Protein AF-A0A5J4JJQ5-F1 (afdb_monomer_lite)

Radius of gyration: 16.67 Å; chains: 1; bounding box: 38×51×38 Å

pLDDT: mean 79.9, std 19.34, range [34.47, 97.88]

Secondary structure (DSSP, 8-state):
-PPP--------EEEEEEESSEEEEEEE---TTHHHHHHHHHTS---PPEEP----SSEEEEEEEETTTTEEES-SEES----TT-EEEEEEEESSSPPP----SSHHHHHHEEEEEETTEEEEEEEEE-SS-SS----

Structure (mmCIF, N/CA/C/O backbone):
data_AF-A0A5J4JJQ5-F1
#
_entry.id   AF-A0A5J4JJQ5-F1
#
loop_
_atom_site.group_PDB
_atom_site.id
_atom_site.type_symbol
_atom_site.label_atom_id
_atom_site.label_alt_id
_atom_site.label_comp_id
_atom_site.label_asym_id
_atom_site.label_entity_id
_atom_site.label_seq_id
_atom_site.pdbx_PDB_ins_code
_atom_site.Cartn_x
_atom_site.Cartn_y
_atom_site.Cartn_z
_atom_site.occupancy
_atom_site.B_iso_or_equiv
_atom_site.auth_seq_id
_atom_site.auth_comp_id
_atom_site.auth_asym_id
_atom_site.auth_atom_id
_atom_site.pdbx_PDB_model_num
ATOM 1 N N . MET A 1 1 ? 0.128 36.116 -22.709 1.00 39.78 1 MET A N 1
ATOM 2 C CA . MET A 1 1 ? 0.524 34.693 -22.706 1.00 39.78 1 MET A CA 1
ATOM 3 C C . MET A 1 1 ? 0.106 34.132 -21.362 1.00 39.78 1 MET A C 1
ATOM 5 O O . MET A 1 1 ? 0.631 34.581 -20.354 1.00 39.78 1 MET A O 1
ATOM 9 N N . ALA A 1 2 ? -0.943 33.311 -21.332 1.00 34.47 2 ALA A N 1
ATOM 10 C CA . ALA A 1 2 ? -1.485 32.767 -20.092 1.00 34.47 2 ALA A CA 1
ATOM 11 C C . ALA A 1 2 ? -0.642 31.561 -19.658 1.00 34.47 2 ALA A C 1
ATOM 13 O O . ALA A 1 2 ? -0.440 30.639 -20.446 1.00 34.47 2 ALA A O 1
ATOM 14 N N . SER A 1 3 ? -0.126 31.601 -18.431 1.00 36.59 3 SER A N 1
ATOM 15 C CA . SER A 1 3 ? 0.574 30.487 -17.797 1.00 36.59 3 SER A CA 1
ATOM 16 C C . SER A 1 3 ? -0.364 29.286 -17.667 1.00 36.59 3 SER A C 1
ATOM 18 O O . SER A 1 3 ? -1.494 29.431 -17.200 1.00 36.59 3 SER A O 1
ATOM 20 N N . LEU A 1 4 ? 0.101 28.104 -18.072 1.00 35.59 4 LEU A N 1
ATOM 21 C CA . LEU A 1 4 ? -0.581 26.841 -17.790 1.00 35.59 4 LEU A CA 1
ATOM 22 C C . LEU A 1 4 ? -0.654 26.645 -16.264 1.00 35.59 4 LEU A C 1
ATOM 24 O O . LEU A 1 4 ? 0.332 26.939 -15.582 1.00 35.59 4 LEU A O 1
ATOM 28 N N . PRO A 1 5 ? -1.771 26.149 -15.704 1.00 40.56 5 PRO A N 1
ATOM 29 C CA . PRO A 1 5 ? -1.816 25.780 -14.298 1.00 40.56 5 PRO A CA 1
ATOM 30 C C . PRO A 1 5 ? -0.828 24.628 -14.077 1.00 40.56 5 PRO A C 1
ATOM 32 O O . PRO A 1 5 ? -1.031 23.512 -14.550 1.00 40.56 5 PRO A O 1
ATOM 35 N N . SER A 1 6 ? 0.278 24.907 -13.386 1.00 41.78 6 SER A N 1
ATOM 36 C CA . SER A 1 6 ? 1.270 23.917 -12.968 1.00 41.78 6 SER A CA 1
ATOM 37 C C . SER A 1 6 ? 0.666 23.034 -11.871 1.00 41.78 6 SER A C 1
ATOM 39 O O . SER A 1 6 ? 0.869 23.276 -10.683 1.00 41.78 6 SER A O 1
ATOM 41 N N . GLY A 1 7 ? -0.159 22.068 -12.269 1.00 35.09 7 GLY A N 1
ATOM 42 C CA . GLY A 1 7 ? -0.931 21.231 -11.348 1.00 35.09 7 GLY A CA 1
ATOM 43 C C . GLY A 1 7 ? -1.030 19.757 -11.735 1.00 35.09 7 GLY A C 1
ATOM 44 O O . GLY A 1 7 ? -1.779 19.040 -11.087 1.00 35.09 7 GLY A O 1
ATOM 45 N N . SER A 1 8 ? -0.296 19.283 -12.747 1.00 39.66 8 SER A N 1
ATOM 46 C CA . SER A 1 8 ? -0.154 17.843 -13.015 1.00 39.66 8 SER A CA 1
ATOM 47 C C . SER A 1 8 ? 1.098 17.339 -12.312 1.00 39.66 8 SER A C 1
ATOM 49 O O . SER A 1 8 ? 2.172 17.267 -12.903 1.00 39.66 8 SER A O 1
ATOM 51 N N . ARG A 1 9 ? 1.007 17.096 -11.005 1.00 48.56 9 ARG A N 1
ATOM 52 C CA . ARG A 1 9 ? 1.987 1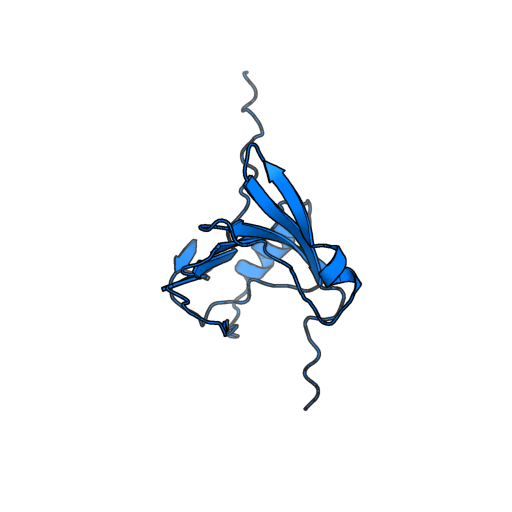6.243 -10.331 1.00 48.56 9 ARG A CA 1
ATOM 53 C C . ARG A 1 9 ? 1.383 14.848 -10.353 1.00 48.56 9 ARG A C 1
ATOM 55 O O . ARG A 1 9 ? 0.507 14.552 -9.552 1.00 48.56 9 ARG A O 1
ATOM 62 N N . ASP A 1 10 ? 1.776 14.068 -11.354 1.00 57.06 10 ASP A N 1
ATOM 63 C CA . ASP A 1 10 ? 1.333 12.693 -11.567 1.00 57.06 10 ASP A CA 1
ATOM 64 C C . ASP A 1 10 ? 1.820 11.798 -10.414 1.00 57.06 10 ASP A C 1
ATOM 66 O O . ASP A 1 10 ? 2.878 11.177 -10.493 1.00 57.06 10 ASP A O 1
ATOM 70 N N . ASP A 1 11 ? 1.068 11.772 -9.311 1.00 64.50 11 ASP A N 1
ATOM 71 C CA . ASP A 1 11 ? 1.194 10.741 -8.281 1.00 64.50 11 ASP A CA 1
ATOM 72 C C . ASP A 1 11 ? 0.863 9.387 -8.940 1.00 64.50 11 ASP A C 1
ATOM 74 O O . ASP A 1 11 ? -0.298 9.117 -9.264 1.00 64.50 11 ASP A O 1
ATOM 78 N N . VAL A 1 12 ? 1.865 8.532 -9.168 1.00 81.19 12 VAL A N 1
ATOM 79 C CA . VAL A 1 12 ? 1.656 7.210 -9.784 1.00 81.19 12 VAL A CA 1
ATOM 80 C C . VAL A 1 12 ? 1.227 6.210 -8.713 1.00 81.19 12 VAL A C 1
ATOM 82 O O . VAL A 1 12 ? 1.904 6.031 -7.697 1.00 81.19 12 VAL A O 1
ATOM 85 N N . GLU A 1 13 ? 0.094 5.542 -8.937 1.00 91.56 13 GLU A N 1
ATOM 86 C CA . GLU A 1 13 ? -0.331 4.404 -8.120 1.00 91.56 13 GLU A CA 1
ATOM 87 C C . GLU A 1 13 ? 0.540 3.196 -8.463 1.00 91.56 13 GLU A C 1
ATOM 89 O O . GLU A 1 13 ? 0.508 2.699 -9.586 1.00 91.56 13 GLU A O 1
ATOM 94 N N . LEU A 1 14 ? 1.331 2.746 -7.491 1.00 92.69 14 LEU A N 1
ATOM 95 C CA . LEU A 1 14 ? 2.269 1.638 -7.650 1.00 92.69 14 LEU A CA 1
ATOM 96 C C . LEU A 1 14 ? 1.626 0.296 -7.324 1.00 92.69 14 LEU A C 1
ATOM 98 O O . LEU A 1 14 ? 1.881 -0.701 -7.993 1.00 92.69 14 LEU A O 1
ATOM 102 N N . VAL A 1 15 ? 0.812 0.268 -6.270 1.00 96.31 15 VAL A N 1
ATOM 103 C CA . VAL A 1 15 ? 0.143 -0.941 -5.794 1.00 96.31 15 VAL A CA 1
ATOM 104 C C . VAL A 1 15 ? -1.266 -0.590 -5.362 1.00 96.31 15 VAL A C 1
ATOM 106 O O . VAL A 1 15 ? -1.483 0.399 -4.659 1.00 96.31 15 VAL A O 1
ATOM 109 N N . LYS A 1 16 ? -2.206 -1.456 -5.725 1.00 97.62 16 LYS A N 1
ATOM 110 C CA . LYS A 1 16 ? -3.575 -1.451 -5.235 1.00 97.62 16 LYS A CA 1
ATOM 111 C C . LYS A 1 16 ? -3.949 -2.850 -4.768 1.00 97.62 16 LYS A C 1
ATOM 113 O O . LYS A 1 16 ? -3.772 -3.816 -5.501 1.00 97.62 16 LYS A O 1
ATOM 118 N N . ILE A 1 17 ? -4.458 -2.957 -3.548 1.00 97.88 17 ILE A N 1
ATOM 119 C CA . ILE A 1 17 ? -4.954 -4.212 -2.981 1.00 97.88 17 ILE A CA 1
ATOM 120 C C . ILE A 1 17 ? -6.369 -3.973 -2.480 1.00 97.88 17 ILE A C 1
ATOM 122 O O . ILE A 1 17 ? -6.618 -3.052 -1.703 1.00 97.88 17 ILE A O 1
ATOM 126 N N . GLU A 1 18 ? -7.286 -4.833 -2.893 1.00 97.75 18 GLU A N 1
ATOM 127 C CA . GLU A 1 18 ? -8.670 -4.826 -2.443 1.00 97.75 18 GLU A CA 1
ATOM 128 C C . GLU A 1 18 ? -8.948 -6.069 -1.603 1.00 97.75 18 GLU A C 1
ATOM 130 O O . GLU A 1 18 ? -8.672 -7.192 -2.024 1.00 97.75 18 GLU A O 1
ATOM 135 N N . THR A 1 19 ? -9.529 -5.876 -0.421 1.00 96.69 19 THR A N 1
ATOM 136 C CA . THR A 1 19 ? -10.038 -6.955 0.439 1.00 96.69 19 THR A CA 1
ATOM 137 C C . THR A 1 19 ? -11.523 -6.737 0.742 1.00 96.69 19 THR A C 1
ATOM 139 O O . THR A 1 19 ? -12.097 -5.720 0.338 1.00 96.69 19 THR A O 1
ATOM 142 N N . CYS A 1 20 ? -12.167 -7.665 1.455 1.00 95.00 20 CYS A N 1
ATOM 143 C CA . CYS A 1 20 ? -13.516 -7.437 1.992 1.00 95.00 20 CYS A CA 1
ATOM 144 C C . CYS A 1 20 ? -13.566 -6.250 2.973 1.00 95.00 20 CYS A C 1
ATOM 146 O O . CYS A 1 20 ? -14.521 -5.474 2.950 1.00 95.00 20 CYS A O 1
ATOM 148 N N . ASP A 1 21 ? -12.527 -6.084 3.796 1.00 95.31 21 ASP A N 1
ATOM 149 C CA . ASP A 1 21 ? -12.525 -5.144 4.922 1.00 95.31 21 ASP A CA 1
ATOM 150 C C . ASP A 1 21 ? -11.933 -3.774 4.597 1.00 95.31 21 ASP A C 1
ATOM 152 O O . ASP A 1 21 ? -12.281 -2.788 5.250 1.00 95.31 21 ASP A O 1
ATOM 156 N N . PHE A 1 22 ? -11.028 -3.680 3.620 1.00 96.31 22 PHE A N 1
ATOM 157 C CA . PHE A 1 22 ? -10.343 -2.433 3.285 1.00 96.31 22 PHE A CA 1
ATOM 158 C C . PHE A 1 22 ? -9.806 -2.402 1.848 1.00 96.31 22 PHE A C 1
ATOM 160 O O . PHE A 1 22 ? -9.674 -3.423 1.173 1.00 96.31 22 PHE A O 1
ATOM 167 N N . SER A 1 23 ? -9.468 -1.199 1.395 1.00 97.38 23 SER A N 1
ATOM 168 C CA . SER A 1 23 ? -8.661 -0.943 0.199 1.00 97.38 23 SER A CA 1
ATOM 169 C C . SER A 1 23 ? -7.313 -0.373 0.624 1.00 97.38 23 SER A C 1
ATOM 171 O O . SER A 1 23 ? -7.270 0.524 1.466 1.00 97.38 23 SER A O 1
ATOM 173 N N . LEU A 1 24 ? -6.221 -0.865 0.048 1.00 97.56 24 LEU A N 1
ATOM 174 C CA . LEU A 1 24 ? -4.872 -0.341 0.245 1.00 97.56 24 LEU A CA 1
ATOM 175 C C . LEU A 1 24 ? -4.342 0.192 -1.083 1.00 97.56 24 LEU A C 1
ATOM 177 O O . LEU A 1 24 ? -4.395 -0.495 -2.099 1.00 97.56 24 LEU A O 1
ATOM 181 N N . VAL A 1 25 ? -3.802 1.407 -1.053 1.00 97.12 25 VAL A N 1
ATOM 182 C CA . VAL A 1 25 ? -3.132 2.038 -2.192 1.00 97.12 25 VAL A CA 1
ATOM 183 C C . VAL A 1 25 ? -1.758 2.524 -1.753 1.00 97.12 25 VAL A C 1
ATOM 185 O O . VAL A 1 25 ? -1.632 3.197 -0.727 1.00 97.12 25 VAL A O 1
ATOM 188 N N . ILE A 1 26 ? -0.738 2.196 -2.542 1.00 95.06 26 ILE A N 1
ATOM 189 C CA . ILE A 1 26 ? 0.618 2.726 -2.396 1.00 95.06 26 ILE A CA 1
ATOM 190 C C . ILE A 1 26 ? 0.912 3.614 -3.597 1.00 95.06 26 ILE A C 1
ATOM 192 O O . ILE A 1 26 ? 0.784 3.176 -4.741 1.00 95.06 26 ILE A O 1
ATOM 196 N N . LYS A 1 27 ? 1.309 4.857 -3.334 1.00 92.12 27 LYS A N 1
ATOM 197 C CA . LYS A 1 27 ? 1.680 5.843 -4.353 1.00 92.12 27 LYS A CA 1
ATOM 198 C C . LYS A 1 27 ? 3.115 6.290 -4.158 1.00 92.12 27 LYS A C 1
ATOM 200 O O . LYS A 1 27 ? 3.569 6.428 -3.022 1.00 92.12 27 LYS A O 1
ATOM 205 N N . GLU A 1 28 ? 3.815 6.570 -5.244 1.00 83.19 28 GLU A N 1
ATOM 206 C CA . GLU A 1 28 ? 5.074 7.305 -5.157 1.00 83.19 28 GLU A CA 1
ATOM 207 C C . GLU A 1 28 ? 4.781 8.801 -5.031 1.00 83.19 28 GLU A C 1
ATOM 209 O O . GLU A 1 28 ? 3.964 9.338 -5.781 1.00 83.19 28 GLU A O 1
ATOM 214 N N . LYS A 1 29 ? 5.436 9.494 -4.091 1.00 67.12 29 LYS A N 1
ATOM 215 C CA . LYS A 1 29 ? 5.312 10.953 -4.021 1.00 67.12 29 LYS A CA 1
ATOM 216 C C . LYS A 1 29 ? 6.209 11.630 -5.067 1.00 67.12 29 LYS A C 1
ATOM 218 O O . LYS A 1 29 ? 7.412 11.376 -5.075 1.00 67.12 29 LYS A O 1
ATOM 223 N N . PRO A 1 30 ? 5.699 12.593 -5.851 1.00 54.28 30 PRO A N 1
ATOM 224 C CA . PRO A 1 30 ? 6.481 13.387 -6.783 1.00 54.28 30 PRO A CA 1
ATOM 225 C C . PRO A 1 30 ? 7.308 14.407 -6.001 1.00 54.28 30 PRO A C 1
ATOM 227 O O . PRO A 1 30 ? 6.893 15.548 -5.773 1.00 54.28 30 PRO A O 1
ATOM 230 N N . TYR A 1 31 ? 8.501 13.996 -5.577 1.00 46.75 31 TYR A N 1
ATOM 231 C CA . TYR A 1 31 ? 9.531 14.912 -5.106 1.00 46.75 31 TYR A CA 1
ATOM 232 C C . TYR A 1 31 ? 10.744 14.930 -6.051 1.00 46.75 31 TYR A C 1
ATOM 234 O O . TYR A 1 31 ? 11.275 13.910 -6.478 1.00 46.75 31 TYR A O 1
ATOM 242 N N . HIS A 1 32 ? 11.101 16.172 -6.377 1.00 46.06 32 HIS A N 1
ATOM 243 C CA . HIS A 1 32 ? 12.209 16.722 -7.160 1.00 46.06 32 HIS A CA 1
ATOM 244 C C . HIS A 1 32 ? 13.494 15.874 -7.318 1.00 46.06 32 HIS A C 1
ATOM 246 O O . HIS A 1 32 ? 13.940 15.209 -6.388 1.00 46.06 32 HIS A O 1
ATOM 252 N N . GLU A 1 33 ? 14.120 16.015 -8.499 1.00 46.66 33 GLU A N 1
ATOM 253 C CA . GLU A 1 33 ? 15.406 15.463 -8.995 1.00 46.66 33 GLU A CA 1
ATOM 254 C C . GLU A 1 33 ? 15.557 13.933 -9.001 1.00 46.66 33 GLU A C 1
ATOM 256 O O . GLU A 1 33 ? 15.923 13.366 -10.030 1.00 46.66 33 GLU A O 1
ATOM 261 N N . ARG A 1 34 ? 15.212 13.235 -7.916 1.00 49.03 34 ARG A N 1
ATOM 262 C CA . ARG A 1 34 ? 15.318 11.767 -7.841 1.00 49.03 34 ARG A CA 1
ATOM 263 C C . ARG A 1 34 ? 14.257 11.049 -8.669 1.00 49.03 34 ARG A C 1
ATOM 265 O O . ARG A 1 34 ? 14.570 10.021 -9.253 1.00 49.03 34 ARG A O 1
ATOM 272 N N . PHE A 1 35 ? 13.055 11.619 -8.799 1.00 50.19 35 PHE A N 1
ATOM 273 C CA . PHE A 1 35 ? 12.005 11.095 -9.684 1.00 50.19 35 PHE A CA 1
ATOM 274 C C . PHE A 1 35 ? 12.419 11.121 -11.169 1.00 50.19 35 PHE A C 1
ATOM 276 O O . PHE A 1 35 ? 12.112 10.206 -11.926 1.00 50.19 35 PHE A O 1
ATOM 283 N N . GLU A 1 36 ? 13.183 12.134 -11.595 1.00 54.31 36 GLU A N 1
ATOM 284 C CA . GLU A 1 36 ? 13.772 12.157 -12.942 1.00 54.31 36 GLU A CA 1
ATOM 285 C C . GLU A 1 36 ? 14.899 11.118 -13.078 1.00 54.31 36 GLU A C 1
ATOM 287 O O . GLU A 1 36 ? 14.998 10.459 -14.112 1.00 54.31 36 GLU A O 1
ATOM 292 N N . GLY A 1 37 ? 15.683 10.891 -12.018 1.00 55.53 37 GLY A N 1
ATOM 293 C CA . GLY A 1 37 ? 16.626 9.768 -11.935 1.00 55.53 37 GLY A CA 1
ATOM 294 C C . GLY A 1 37 ? 15.939 8.397 -12.025 1.00 55.53 37 GLY A C 1
ATOM 295 O O . GLY A 1 37 ? 16.426 7.514 -12.721 1.00 55.53 37 GLY A O 1
ATOM 296 N N . LEU A 1 38 ? 14.761 8.241 -11.418 1.00 56.09 38 LEU A N 1
ATOM 297 C CA . LEU A 1 38 ? 13.903 7.060 -11.543 1.00 56.09 38 LEU A CA 1
ATOM 298 C C . LEU A 1 38 ? 13.380 6.878 -12.968 1.00 56.09 38 LEU A C 1
ATOM 300 O O . LEU A 1 38 ? 13.442 5.778 -13.497 1.00 56.09 38 LEU A O 1
ATOM 304 N N . LYS A 1 39 ? 12.941 7.945 -13.646 1.00 60.28 39 LYS A N 1
ATOM 305 C CA . LYS A 1 39 ? 12.582 7.870 -15.073 1.00 60.28 39 LYS A CA 1
ATOM 306 C C . LYS A 1 39 ? 13.771 7.489 -15.953 1.00 60.28 39 LYS A C 1
ATOM 308 O O . LYS A 1 39 ? 13.583 6.829 -16.973 1.00 60.28 39 LYS A O 1
ATOM 313 N N . GLN A 1 40 ? 14.984 7.916 -15.600 1.00 59.38 40 GLN A N 1
ATOM 314 C CA . GLN A 1 40 ? 16.207 7.456 -16.265 1.00 59.38 40 GLN A CA 1
ATOM 315 C C . GLN A 1 40 ? 16.461 5.971 -15.972 1.00 59.38 40 GLN A C 1
ATOM 317 O O . GLN A 1 40 ? 16.797 5.228 -16.889 1.00 59.38 40 GLN A O 1
ATOM 322 N N . TYR A 1 41 ? 16.196 5.523 -14.745 1.00 59.72 41 TYR A N 1
ATOM 323 C CA . TYR A 1 41 ? 16.254 4.121 -14.334 1.00 59.72 41 TYR A CA 1
ATOM 324 C C . TYR A 1 41 ? 15.200 3.252 -15.049 1.00 59.72 41 TYR A C 1
ATOM 326 O O . TYR A 1 41 ? 15.507 2.155 -15.497 1.00 59.72 41 TYR A O 1
ATOM 334 N N . TRP A 1 42 ? 13.983 3.758 -15.278 1.00 64.44 42 TRP A N 1
ATOM 335 C CA . TRP A 1 42 ? 12.930 3.085 -16.056 1.00 64.44 42 TRP A CA 1
ATOM 336 C C . TRP A 1 42 ? 13.315 2.872 -17.525 1.00 64.44 42 TRP A C 1
ATOM 338 O O . TRP A 1 42 ? 12.813 1.950 -18.168 1.00 64.44 42 TRP A O 1
ATOM 348 N N . LYS A 1 43 ? 14.195 3.731 -18.056 1.00 60.25 43 LYS A N 1
ATOM 349 C CA . LYS A 1 43 ? 14.745 3.634 -19.416 1.00 60.25 43 LYS A CA 1
ATOM 350 C C . LYS A 1 43 ? 15.974 2.730 -19.505 1.00 60.25 43 LYS A C 1
ATOM 352 O O . LYS A 1 43 ? 16.376 2.405 -20.620 1.00 60.25 43 LYS A O 1
ATOM 357 N N . MET A 1 44 ? 16.584 2.355 -18.380 1.00 62.06 44 MET A N 1
ATOM 358 C CA . MET A 1 44 ? 17.659 1.367 -18.369 1.00 62.06 44 MET A CA 1
ATOM 359 C C . MET A 1 44 ? 17.075 -0.025 -18.615 1.00 62.06 44 MET A C 1
ATOM 361 O O . MET A 1 44 ? 15.961 -0.345 -18.186 1.00 62.06 44 MET A O 1
ATOM 365 N N . ASP A 1 45 ? 17.817 -0.848 -19.351 1.00 56.69 45 ASP A N 1
ATOM 366 C CA . ASP A 1 45 ? 17.376 -2.192 -19.708 1.00 56.69 45 ASP A CA 1
ATOM 367 C C . ASP A 1 45 ? 17.583 -3.128 -18.511 1.00 56.69 45 ASP A C 1
ATOM 369 O O . ASP A 1 45 ? 18.633 -3.744 -18.331 1.00 56.69 45 ASP A O 1
ATOM 373 N N . PHE A 1 46 ? 16.588 -3.161 -17.625 1.00 61.06 46 PHE A N 1
ATOM 374 C CA . PHE A 1 46 ? 16.542 -4.113 -16.524 1.00 61.06 46 PHE A CA 1
ATOM 375 C C . PHE A 1 46 ? 16.036 -5.457 -17.038 1.00 61.06 46 PHE A C 1
ATOM 377 O O . PHE A 1 46 ? 14.867 -5.603 -17.401 1.00 61.06 46 PHE A O 1
ATOM 384 N N . HIS A 1 47 ? 16.935 -6.440 -17.033 1.00 64.12 47 HIS A N 1
ATOM 385 C CA . HIS A 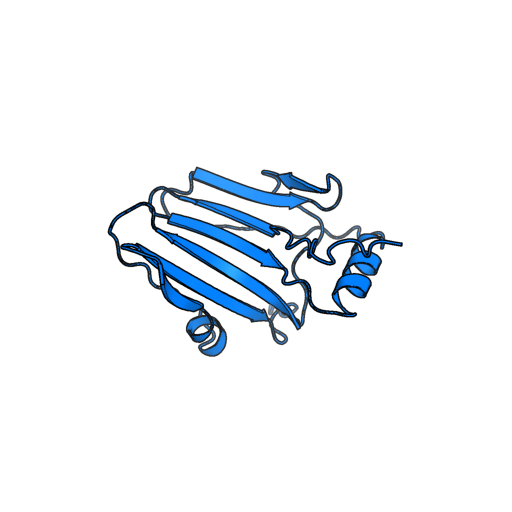1 47 ? 16.593 -7.853 -17.191 1.00 64.12 47 HIS A CA 1
ATOM 386 C C . HIS A 1 47 ? 16.121 -8.494 -15.877 1.00 64.12 47 HIS A C 1
ATOM 388 O O . HIS A 1 47 ? 15.657 -9.631 -15.889 1.00 64.12 47 HIS A O 1
ATOM 394 N N . GLU A 1 48 ? 16.228 -7.778 -14.756 1.00 70.88 48 GLU A N 1
ATOM 395 C CA . GLU A 1 48 ? 15.806 -8.258 -13.442 1.00 70.88 48 GLU A CA 1
ATOM 396 C C . GLU A 1 48 ? 14.345 -7.893 -13.158 1.00 70.88 48 GLU A C 1
ATOM 398 O O . GLU A 1 48 ? 13.906 -6.755 -13.344 1.00 70.88 48 GLU A O 1
ATOM 403 N N . THR A 1 49 ? 13.590 -8.885 -12.695 1.00 82.06 49 THR A N 1
ATOM 404 C CA . THR A 1 49 ? 12.179 -8.776 -12.325 1.00 82.06 49 THR A CA 1
ATOM 405 C C . THR A 1 49 ? 12.024 -8.742 -10.810 1.00 82.06 49 THR A C 1
ATOM 407 O O . THR A 1 49 ? 12.612 -9.552 -10.095 1.00 82.06 49 THR A O 1
ATOM 410 N N . MET A 1 50 ? 11.166 -7.857 -10.316 1.00 86.12 50 MET A N 1
ATOM 411 C CA . MET A 1 50 ? 10.676 -7.873 -8.943 1.00 86.12 50 MET A CA 1
ATOM 412 C C . MET A 1 50 ? 9.443 -8.775 -8.858 1.00 86.12 50 MET A C 1
ATOM 414 O O . MET A 1 50 ? 8.522 -8.650 -9.667 1.00 86.12 50 MET A O 1
ATOM 418 N N . ARG A 1 51 ? 9.387 -9.633 -7.833 1.00 91.31 51 ARG A N 1
ATOM 419 C CA . ARG A 1 51 ? 8.181 -10.394 -7.491 1.00 91.31 51 ARG A CA 1
ATOM 420 C C . ARG A 1 51 ? 7.456 -9.747 -6.315 1.00 91.31 51 ARG A C 1
ATOM 422 O O . ARG A 1 51 ? 8.005 -9.647 -5.222 1.00 91.31 51 ARG A O 1
ATOM 429 N N . PHE A 1 52 ? 6.211 -9.351 -6.531 1.00 92.94 52 PHE A N 1
ATOM 430 C CA . PHE A 1 52 ? 5.320 -8.828 -5.506 1.00 92.94 52 PHE A CA 1
ATOM 431 C C . PHE A 1 52 ? 4.549 -9.968 -4.831 1.00 92.94 52 PHE A C 1
ATOM 433 O O . PHE A 1 52 ? 4.062 -10.887 -5.491 1.00 92.94 52 PHE A O 1
ATOM 440 N N . PHE A 1 53 ? 4.428 -9.918 -3.507 1.00 92.19 53 PHE A N 1
ATOM 441 C CA . PHE A 1 53 ? 3.739 -10.944 -2.732 1.00 92.19 53 PHE A CA 1
ATOM 442 C C . PHE A 1 53 ? 2.825 -10.314 -1.685 1.00 92.19 53 PHE A C 1
ATOM 444 O O . PHE A 1 53 ? 3.202 -9.365 -1.000 1.00 92.19 53 PHE A O 1
ATOM 451 N N . VAL A 1 54 ? 1.623 -10.874 -1.554 1.00 93.06 54 VAL A N 1
ATOM 452 C CA . VAL A 1 54 ? 0.618 -10.467 -0.571 1.00 93.06 54 VAL A CA 1
ATOM 453 C C . VAL A 1 54 ? 0.091 -11.718 0.111 1.00 93.06 54 VAL A C 1
ATOM 455 O O . VAL A 1 54 ? -0.318 -12.669 -0.552 1.00 93.06 54 VAL A O 1
ATOM 458 N N . GLN A 1 55 ? 0.051 -11.693 1.438 1.00 93.50 55 GLN A N 1
ATOM 459 C CA . GLN A 1 55 ? -0.587 -12.722 2.245 1.00 93.50 55 GLN A CA 1
ATOM 460 C C . GLN A 1 55 ? -1.605 -12.068 3.172 1.00 93.50 55 GLN A C 1
ATOM 462 O O . GLN A 1 55 ? -1.293 -11.125 3.894 1.00 93.50 55 GLN A O 1
ATOM 467 N N . GLY A 1 56 ? -2.833 -12.576 3.158 1.00 91.06 56 GLY A N 1
ATOM 468 C CA . GLY A 1 56 ? -3.918 -12.026 3.956 1.00 91.06 56 GLY A CA 1
ATOM 469 C C . GLY A 1 56 ? -5.200 -12.831 3.807 1.00 91.06 56 GLY A C 1
ATOM 470 O O . GLY A 1 56 ? -5.274 -13.771 3.016 1.00 91.06 56 GLY A O 1
ATOM 471 N N . LYS A 1 57 ? -6.213 -12.462 4.590 1.00 90.44 57 LYS A N 1
ATOM 472 C CA . LYS A 1 57 ? -7.562 -13.020 4.467 1.00 90.44 57 LYS A CA 1
ATOM 473 C C . LYS A 1 57 ? -8.358 -12.211 3.450 1.00 90.44 57 LYS A C 1
ATOM 475 O O . LYS A 1 57 ? -8.203 -10.997 3.387 1.00 90.44 57 LYS A O 1
ATOM 480 N N . GLU A 1 58 ? -9.205 -12.902 2.690 1.00 92.31 58 GLU A N 1
ATOM 481 C CA . GLU A 1 58 ? -10.212 -12.285 1.815 1.00 92.31 58 GLU A CA 1
ATOM 482 C C . GLU A 1 58 ? -9.656 -11.224 0.847 1.00 92.31 58 GLU A C 1
ATOM 484 O O . GLU A 1 58 ? -10.285 -10.193 0.601 1.00 92.31 58 GLU A O 1
ATOM 489 N N . VAL A 1 59 ? -8.463 -11.469 0.296 1.00 95.31 59 VAL A N 1
ATOM 490 C CA . VAL A 1 59 ? -7.892 -10.638 -0.771 1.00 95.31 59 VAL A CA 1
ATOM 491 C C . VAL A 1 59 ? -8.674 -10.898 -2.058 1.00 95.31 59 VAL A C 1
ATOM 493 O O . VAL A 1 59 ? -8.767 -12.039 -2.505 1.00 95.31 59 VAL A O 1
ATOM 496 N N . GLN A 1 60 ? -9.262 -9.846 -2.623 1.00 96.38 60 GLN A N 1
ATOM 497 C CA . GLN A 1 60 ? -10.135 -9.904 -3.796 1.00 96.38 60 GLN A CA 1
ATOM 498 C C . GLN A 1 60 ? -9.399 -9.529 -5.083 1.00 96.38 60 GLN A C 1
ATOM 500 O O . GLN A 1 60 ? -9.599 -10.176 -6.106 1.00 96.38 60 GLN A O 1
ATOM 505 N N . ASP A 1 61 ? -8.563 -8.489 -5.035 1.00 96.69 61 ASP A N 1
ATOM 506 C CA . ASP A 1 61 ? -7.833 -7.979 -6.197 1.00 96.69 61 ASP A CA 1
ATOM 507 C C . ASP A 1 61 ? -6.467 -7.438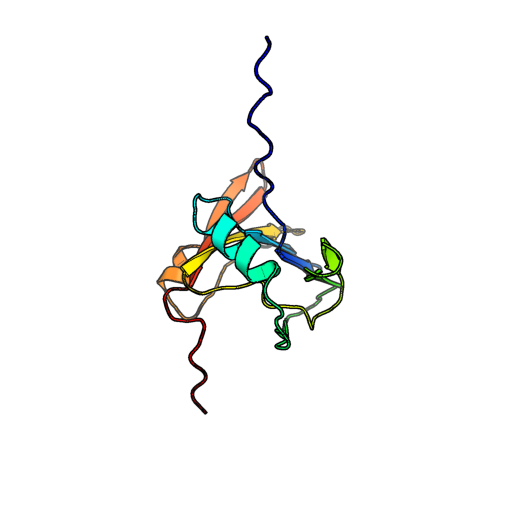 -5.771 1.00 96.69 61 ASP A C 1
ATOM 509 O O . ASP A 1 61 ? -6.332 -6.817 -4.712 1.00 96.69 61 ASP A O 1
ATOM 513 N N . ILE A 1 62 ? -5.455 -7.686 -6.597 1.00 97.25 62 ILE A N 1
ATOM 514 C CA . ILE A 1 62 ? -4.097 -7.171 -6.422 1.00 97.25 62 ILE A CA 1
ATOM 515 C C . ILE A 1 62 ? -3.668 -6.626 -7.771 1.00 97.25 62 ILE A C 1
ATOM 517 O O . ILE A 1 62 ? -3.641 -7.359 -8.759 1.00 97.25 62 ILE A O 1
ATOM 521 N N . GLN A 1 63 ? -3.298 -5.353 -7.800 1.00 97.19 63 GLN A N 1
ATOM 522 C CA . GLN A 1 63 ? -2.765 -4.716 -8.987 1.00 97.19 63 GLN A CA 1
ATOM 523 C C . GLN A 1 63 ? -1.445 -4.038 -8.668 1.00 97.19 63 GLN A C 1
ATOM 525 O O . GLN A 1 63 ? -1.318 -3.328 -7.670 1.00 97.19 63 GLN A O 1
ATOM 530 N N . VAL A 1 64 ? -0.472 -4.250 -9.541 1.00 95.44 64 VAL A N 1
ATOM 531 C CA . VAL A 1 64 ? 0.873 -3.697 -9.440 1.00 95.44 64 VAL A CA 1
ATOM 532 C C . VAL A 1 64 ? 1.166 -2.929 -10.719 1.00 95.44 64 VAL A C 1
ATOM 534 O O . VAL A 1 64 ? 0.770 -3.336 -11.815 1.00 95.44 64 VAL A O 1
ATOM 537 N N . PHE A 1 65 ? 1.816 -1.781 -10.579 1.00 92.12 65 PHE A N 1
ATOM 538 C CA . PHE A 1 65 ? 2.177 -0.943 -11.705 1.00 92.12 65 PHE A CA 1
ATOM 539 C C . PHE A 1 65 ? 3.241 -1.631 -12.551 1.00 92.12 65 PHE A C 1
ATOM 541 O O . PHE A 1 65 ? 4.318 -1.975 -12.068 1.00 92.12 65 PHE A O 1
ATOM 548 N N . ASP A 1 66 ? 2.930 -1.819 -13.827 1.00 88.62 66 ASP A N 1
ATOM 549 C CA . ASP A 1 66 ? 3.851 -2.373 -14.804 1.00 88.62 66 ASP A CA 1
ATOM 550 C C . ASP A 1 66 ? 4.406 -1.238 -15.669 1.00 88.62 66 ASP A C 1
ATOM 552 O O . ASP A 1 66 ? 3.671 -0.571 -16.400 1.00 88.62 66 ASP A O 1
ATOM 556 N N . LEU A 1 67 ? 5.723 -1.033 -15.590 1.00 82.06 67 LEU A N 1
ATOM 557 C CA . LEU A 1 67 ? 6.452 -0.011 -16.341 1.00 82.06 67 LEU A CA 1
ATOM 558 C C . LEU A 1 67 ? 6.396 -0.210 -17.862 1.00 82.06 67 LEU A C 1
ATOM 560 O O . LEU A 1 67 ? 6.505 0.767 -18.602 1.00 82.06 67 LEU A O 1
ATOM 564 N N . VAL A 1 68 ? 6.224 -1.447 -18.338 1.00 82.88 68 VAL A N 1
ATOM 565 C CA . VAL A 1 68 ? 6.175 -1.769 -19.771 1.00 82.88 68 VAL A CA 1
ATOM 566 C C . VAL A 1 68 ? 4.870 -1.270 -20.380 1.00 82.88 68 VAL A C 1
ATOM 568 O O . VAL A 1 68 ? 4.876 -0.634 -21.432 1.00 82.88 68 VAL A O 1
ATOM 571 N N . VAL A 1 69 ? 3.747 -1.532 -19.708 1.00 87.19 69 VAL A N 1
ATOM 572 C CA . VAL A 1 69 ? 2.409 -1.132 -20.179 1.00 87.19 69 VAL A CA 1
ATOM 573 C C . VAL A 1 69 ? 1.886 0.157 -19.536 1.00 87.19 69 VAL A C 1
ATOM 575 O O . VAL A 1 69 ? 0.804 0.613 -19.902 1.00 87.19 69 VAL A O 1
ATOM 578 N N . GLN A 1 70 ? 2.643 0.736 -18.600 1.00 85.06 70 GLN A N 1
ATOM 579 C CA . GLN A 1 70 ? 2.369 1.982 -17.871 1.00 85.06 70 GLN A CA 1
ATOM 580 C C . GLN A 1 70 ? 0.983 2.032 -17.219 1.00 85.06 70 GLN A C 1
ATOM 582 O O . GLN A 1 70 ? 0.267 3.031 -17.290 1.00 85.06 70 GLN A O 1
ATOM 587 N N . LYS A 1 71 ? 0.582 0.930 -16.586 1.00 90.25 71 LYS A N 1
ATOM 588 C CA . LYS A 1 71 ? -0.702 0.820 -15.887 1.00 90.25 71 LYS A CA 1
ATOM 589 C C . LYS A 1 71 ? -0.623 -0.198 -14.759 1.00 90.25 71 LYS A C 1
ATOM 591 O O . LYS A 1 71 ? 0.263 -1.049 -14.744 1.00 90.25 71 LYS A O 1
ATOM 596 N N . LEU A 1 72 ? -1.590 -0.135 -13.851 1.00 93.06 72 LEU A N 1
ATOM 597 C CA . LEU A 1 72 ? -1.844 -1.201 -12.889 1.00 93.06 72 LEU A CA 1
ATOM 598 C C . LEU A 1 72 ? -2.286 -2.473 -13.632 1.00 93.06 72 LEU A C 1
ATOM 600 O O . LEU A 1 72 ? -3.170 -2.435 -14.492 1.00 93.06 72 LEU A O 1
ATOM 604 N N . THR A 1 73 ? -1.649 -3.596 -13.317 1.00 94.94 73 THR A N 1
ATOM 605 C CA . THR A 1 73 ? -1.940 -4.911 -13.898 1.00 94.94 73 THR A CA 1
ATOM 606 C C . THR A 1 73 ? -2.012 -5.967 -12.800 1.00 94.94 73 THR A C 1
ATOM 608 O O . THR A 1 73 ? -1.410 -5.778 -11.746 1.00 94.94 73 THR A O 1
ATOM 611 N N . PRO A 1 74 ? -2.678 -7.109 -13.032 1.00 96.12 74 PRO A N 1
ATOM 612 C CA . PRO A 1 74 ? -2.637 -8.230 -12.096 1.00 96.12 74 PRO A CA 1
ATOM 613 C C . PRO A 1 74 ? -1.289 -8.979 -12.104 1.00 96.12 74 PRO A C 1
ATOM 615 O O . PRO A 1 74 ? -1.162 -9.993 -11.419 1.00 96.12 74 PRO A O 1
ATOM 618 N N . SER A 1 75 ? -0.292 -8.541 -12.891 1.00 93.62 75 SER A N 1
ATOM 619 C CA . SER A 1 75 ? 1.028 -9.172 -12.877 1.00 93.62 75 SER A CA 1
ATOM 620 C C . SER A 1 75 ? 1.715 -8.906 -11.544 1.00 93.62 75 SER A C 1
ATOM 622 O O . SER A 1 75 ? 1.867 -7.761 -11.126 1.00 93.62 75 SER A O 1
ATOM 624 N N . LEU A 1 76 ? 2.162 -9.975 -10.891 1.00 93.25 76 LEU A N 1
ATOM 625 C CA . LEU A 1 76 ? 2.981 -9.894 -9.683 1.00 93.25 76 LEU A CA 1
ATOM 626 C C . LEU A 1 76 ? 4.477 -9.933 -10.000 1.00 93.25 76 LEU A C 1
ATOM 628 O O . LEU A 1 76 ? 5.291 -9.769 -9.101 1.00 93.25 76 LEU A O 1
ATOM 632 N N . GLU A 1 77 ? 4.837 -10.166 -11.258 1.00 92.69 77 GLU A N 1
ATOM 633 C CA . GLU A 1 77 ? 6.208 -10.121 -11.743 1.00 92.69 77 GLU A CA 1
ATOM 634 C C . GLU A 1 77 ? 6.319 -8.928 -12.688 1.00 92.69 77 GLU A C 1
ATOM 636 O O . GLU A 1 77 ? 5.762 -8.922 -13.788 1.00 92.69 77 GLU A O 1
ATOM 641 N N . VAL A 1 78 ? 6.955 -7.868 -12.202 1.00 88.75 78 VAL A N 1
ATOM 642 C CA . VAL A 1 78 ? 7.100 -6.595 -12.914 1.00 88.75 78 VAL A CA 1
ATOM 643 C C . VAL A 1 78 ? 8.529 -6.094 -12.759 1.00 88.75 78 VAL A C 1
ATOM 645 O O . VAL A 1 78 ? 9.289 -6.576 -11.919 1.00 88.75 78 VAL A O 1
ATOM 648 N N . ARG A 1 79 ? 8.922 -5.101 -13.557 1.00 85.56 79 ARG A N 1
ATOM 649 C CA . ARG A 1 79 ? 10.179 -4.387 -13.302 1.00 85.56 79 ARG A CA 1
ATOM 650 C C . ARG A 1 79 ? 10.141 -3.739 -11.905 1.00 85.56 79 ARG A C 1
ATOM 652 O O . ARG A 1 79 ? 9.057 -3.357 -11.464 1.00 85.56 79 ARG A O 1
ATOM 659 N N . PRO A 1 80 ? 11.282 -3.598 -11.207 1.00 85.12 80 PRO A N 1
ATOM 660 C CA . PRO A 1 80 ? 11.327 -2.949 -9.901 1.00 85.12 80 PRO A CA 1
ATOM 661 C C . PRO A 1 80 ? 10.654 -1.571 -9.912 1.00 85.12 80 PRO A C 1
ATOM 663 O O . PRO A 1 80 ? 10.925 -0.739 -10.777 1.00 85.12 80 PRO A O 1
ATOM 666 N N . ILE A 1 81 ? 9.767 -1.351 -8.942 1.00 84.44 81 ILE A N 1
ATOM 667 C CA . ILE A 1 81 ? 9.035 -0.088 -8.729 1.00 84.44 81 ILE A CA 1
ATOM 668 C C . ILE A 1 81 ? 9.251 0.484 -7.318 1.00 84.44 81 ILE A C 1
ATOM 670 O O . ILE A 1 81 ? 8.815 1.595 -7.019 1.00 84.44 81 ILE A O 1
ATOM 674 N N . PHE A 1 82 ? 9.948 -0.262 -6.456 1.00 84.31 82 PHE A N 1
ATOM 675 C CA . PHE A 1 82 ? 10.364 0.162 -5.125 1.00 84.31 82 PHE A CA 1
ATOM 676 C C . PHE A 1 82 ? 11.887 0.274 -5.077 1.00 84.31 82 PHE A C 1
ATOM 678 O O . PHE A 1 82 ? 12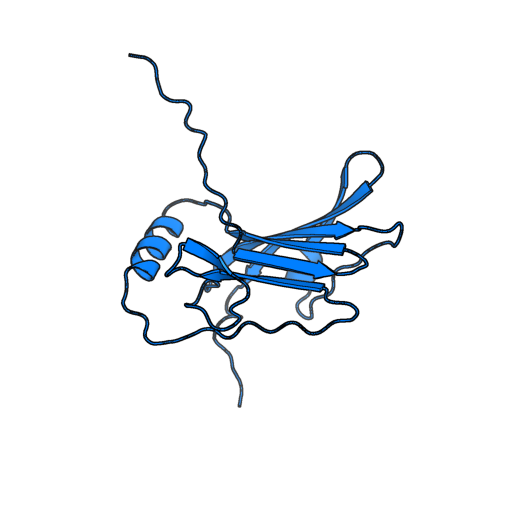.586 -0.612 -5.563 1.00 84.31 82 PHE A O 1
ATOM 685 N N . PHE A 1 83 ? 12.397 1.355 -4.493 1.00 77.12 83 PHE A N 1
ATOM 686 C CA . PHE A 1 83 ? 13.811 1.708 -4.512 1.00 77.12 83 PHE A CA 1
ATOM 687 C C . PHE A 1 83 ? 14.269 2.227 -3.152 1.00 77.12 83 PHE A C 1
ATOM 689 O O . PHE A 1 83 ? 13.489 2.802 -2.384 1.00 77.12 83 PHE A O 1
ATOM 696 N N . GLU A 1 84 ? 15.561 2.053 -2.874 1.00 72.88 84 GLU A N 1
ATOM 697 C CA . GLU A 1 84 ? 16.211 2.617 -1.694 1.00 72.88 84 GLU A CA 1
ATOM 698 C C . GLU A 1 84 ? 15.967 4.123 -1.587 1.00 72.88 84 GLU A C 1
ATOM 700 O O . GLU A 1 84 ? 16.044 4.864 -2.570 1.00 72.88 84 GLU A O 1
ATOM 705 N N . ASN A 1 85 ? 15.706 4.593 -0.365 1.00 73.88 85 ASN A N 1
ATOM 706 C CA . ASN A 1 85 ? 15.409 5.995 -0.075 1.00 73.88 85 ASN A CA 1
ATOM 707 C C . ASN A 1 85 ? 14.166 6.551 -0.802 1.00 73.88 85 ASN A C 1
ATOM 709 O O . ASN A 1 85 ? 13.941 7.765 -0.761 1.00 73.88 85 ASN A O 1
ATOM 713 N N . GLY A 1 86 ? 13.364 5.691 -1.441 1.00 79.62 86 GLY A N 1
ATOM 714 C CA . GLY A 1 86 ? 12.067 6.039 -2.006 1.00 79.62 86 GLY A CA 1
ATOM 715 C C . GLY A 1 86 ? 11.067 6.409 -0.911 1.00 79.62 86 GLY A C 1
ATOM 716 O O . GLY A 1 86 ? 11.105 5.865 0.196 1.00 79.62 86 GLY A O 1
ATOM 717 N N . ILE A 1 87 ? 10.185 7.363 -1.218 1.00 85.88 87 ILE A N 1
ATOM 718 C CA . ILE A 1 87 ? 9.126 7.817 -0.312 1.00 85.88 87 ILE A CA 1
ATOM 719 C C . ILE A 1 87 ? 7.783 7.395 -0.898 1.00 85.88 87 ILE A C 1
ATOM 721 O O . ILE A 1 87 ? 7.340 7.925 -1.920 1.00 85.88 87 ILE A O 1
ATOM 725 N N . TYR A 1 88 ? 7.118 6.477 -0.204 1.00 90.19 88 TYR A N 1
ATOM 726 C CA . TYR A 1 88 ? 5.872 5.865 -0.644 1.00 90.19 88 TYR A CA 1
ATOM 727 C C . TYR A 1 88 ? 4.731 6.273 0.270 1.00 90.19 88 TYR A C 1
ATOM 729 O O . TYR A 1 88 ? 4.751 6.004 1.470 1.00 90.19 88 TYR A O 1
ATOM 737 N N . GLN A 1 89 ? 3.716 6.921 -0.288 1.00 93.44 89 GLN A N 1
ATOM 738 C CA . GLN A 1 89 ? 2.497 7.210 0.444 1.00 93.44 89 GLN A CA 1
ATOM 739 C C . GLN A 1 89 ? 1.640 5.950 0.509 1.00 93.44 89 GLN A C 1
ATOM 741 O O . GLN A 1 89 ? 1.270 5.395 -0.521 1.00 93.44 89 GLN A O 1
ATOM 746 N N . VAL A 1 90 ? 1.296 5.528 1.720 1.00 95.81 90 VAL A N 1
ATOM 747 C CA . VAL A 1 90 ? 0.382 4.413 1.966 1.00 95.81 90 VAL A CA 1
ATOM 748 C C . VAL A 1 90 ? -0.947 4.974 2.438 1.00 95.81 90 VAL A C 1
ATOM 750 O O . VAL A 1 90 ? -0.993 5.830 3.325 1.00 95.81 90 VAL A O 1
ATOM 753 N N . ILE A 1 91 ? -2.025 4.491 1.832 1.00 96.38 91 ILE A N 1
ATOM 754 C CA . ILE A 1 91 ? -3.399 4.882 2.125 1.00 96.38 91 ILE A CA 1
ATOM 755 C C . ILE A 1 91 ? -4.204 3.602 2.316 1.00 96.38 91 ILE A C 1
ATOM 757 O O . ILE A 1 91 ? -4.231 2.755 1.428 1.00 96.38 91 ILE A O 1
ATOM 761 N N . ILE A 1 92 ? -4.864 3.463 3.464 1.00 97.25 92 ILE A N 1
ATOM 762 C CA . ILE A 1 92 ? -5.708 2.313 3.785 1.00 97.25 92 ILE A CA 1
ATOM 763 C C . ILE A 1 92 ? -7.091 2.828 4.170 1.00 97.25 92 ILE A C 1
ATOM 765 O O . ILE A 1 92 ? -7.250 3.547 5.160 1.00 97.25 92 ILE A O 1
ATOM 769 N N . VAL A 1 93 ? -8.092 2.460 3.377 1.00 96.25 93 VAL A N 1
ATOM 770 C CA . VAL A 1 93 ? -9.477 2.909 3.526 1.00 96.25 93 VAL A CA 1
ATOM 771 C C . VAL A 1 93 ? -10.329 1.726 3.983 1.00 96.25 93 VAL A C 1
ATOM 773 O O . VAL A 1 93 ? -10.451 0.761 3.228 1.00 96.25 93 VAL A O 1
ATOM 776 N N . PRO A 1 94 ? -10.928 1.755 5.187 1.00 95.81 94 PRO A N 1
ATOM 777 C CA . PRO A 1 94 ? -11.822 0.686 5.619 1.00 95.81 94 PRO A CA 1
ATOM 778 C C . PRO A 1 94 ? -13.108 0.680 4.787 1.00 95.81 94 PRO A C 1
ATOM 780 O O . PRO A 1 94 ? -13.672 1.731 4.501 1.00 95.81 94 PRO A O 1
ATOM 783 N N . LYS A 1 95 ? -13.603 -0.504 4.437 1.00 94.75 95 LYS A N 1
ATOM 784 C CA . LYS A 1 95 ? -14.913 -0.725 3.801 1.00 94.75 95 LYS A CA 1
ATOM 785 C C . LYS A 1 95 ? -16.003 -1.058 4.820 1.00 94.75 95 LYS A C 1
ATOM 787 O O . LYS A 1 95 ? -17.188 -1.013 4.501 1.00 94.75 95 LYS A O 1
ATOM 792 N N . THR A 1 96 ? -15.599 -1.384 6.044 1.00 90.19 96 THR A N 1
ATOM 793 C CA . THR A 1 96 ? -16.474 -1.745 7.159 1.00 90.19 96 THR A CA 1
ATOM 794 C C . THR A 1 96 ? -16.305 -0.759 8.320 1.00 90.19 96 THR A C 1
ATOM 796 O O . THR A 1 96 ? -15.514 0.181 8.259 1.00 90.19 96 THR A O 1
ATOM 799 N N . LEU A 1 97 ? -17.066 -0.957 9.401 1.00 86.69 97 LEU A N 1
ATOM 800 C CA . LEU A 1 97 ? -16.950 -0.167 10.635 1.00 86.69 97 LEU A CA 1
ATOM 801 C C . LEU A 1 97 ? -15.813 -0.651 11.553 1.00 86.69 97 LEU A C 1
ATOM 803 O O . LEU A 1 97 ? -15.687 -0.174 12.681 1.00 86.69 97 LEU A O 1
ATOM 807 N N . LEU A 1 98 ? -15.006 -1.615 11.100 1.00 86.88 98 LEU A N 1
ATOM 808 C CA . LEU A 1 98 ? -13.886 -2.135 11.871 1.00 86.88 98 LEU A CA 1
ATOM 809 C C . LEU A 1 98 ? -12.768 -1.092 11.957 1.00 86.88 98 LEU A C 1
ATOM 811 O O . LEU A 1 98 ? -12.386 -0.465 10.968 1.00 86.88 98 LEU A O 1
ATOM 815 N N . ALA A 1 99 ? -12.220 -0.924 13.160 1.00 88.31 99 ALA A N 1
ATOM 816 C CA . ALA A 1 99 ? -11.041 -0.099 13.359 1.00 88.31 99 ALA A CA 1
ATOM 817 C C . ALA A 1 99 ? -9.813 -0.820 12.792 1.00 88.31 99 ALA A C 1
ATOM 819 O O . ALA A 1 99 ? -9.508 -1.945 13.188 1.00 88.31 99 ALA A O 1
ATOM 820 N N . LEU A 1 100 ? -9.103 -0.160 11.880 1.00 92.75 100 LEU A N 1
ATOM 821 C CA . LEU A 1 100 ? -7.859 -0.675 11.321 1.00 92.75 100 LEU A CA 1
ATOM 822 C C . LEU A 1 100 ? -6.665 -0.241 12.174 1.00 92.75 100 LEU A C 1
ATOM 824 O O . LEU A 1 100 ? -6.618 0.877 12.689 1.00 92.75 100 LEU A O 1
ATOM 828 N N . SER A 1 101 ? -5.662 -1.108 12.253 1.00 94.00 101 SER A N 1
ATOM 829 C CA . SER A 1 101 ? -4.351 -0.809 12.827 1.00 94.00 101 SER A CA 1
ATOM 830 C C . SER A 1 101 ? -3.255 -1.184 11.839 1.00 94.00 101 SER A C 1
ATOM 832 O O . SER A 1 101 ? -3.366 -2.207 11.165 1.00 94.00 101 SER A O 1
ATOM 834 N N . PHE A 1 102 ? -2.182 -0.399 11.789 1.00 95.31 102 PHE A N 1
ATOM 835 C CA . PHE A 1 102 ? -1.006 -0.708 10.981 1.00 95.31 102 PHE A CA 1
ATOM 836 C C . PHE A 1 102 ? 0.104 -1.306 11.850 1.00 95.31 102 PHE A C 1
ATOM 838 O O . PHE A 1 102 ? 0.400 -0.794 12.932 1.00 95.31 102 PHE A O 1
ATOM 845 N N . TYR A 1 103 ? 0.729 -2.381 11.370 1.00 94.56 103 TYR A N 1
ATOM 846 C CA . TYR A 1 103 ? 1.863 -3.023 12.026 1.00 94.56 103 TYR A CA 1
ATOM 847 C C . TYR A 1 103 ? 3.020 -3.191 11.043 1.00 94.56 103 TYR A C 1
ATOM 849 O O . TYR A 1 103 ? 2.832 -3.626 9.912 1.00 94.56 103 TYR A O 1
ATOM 857 N N . HIS A 1 104 ? 4.217 -2.874 11.520 1.00 92.81 104 HIS A N 1
ATOM 858 C CA . HIS A 1 104 ? 5.489 -3.159 10.868 1.00 92.81 104 HIS A CA 1
ATOM 859 C C . HIS A 1 104 ? 6.502 -3.527 11.953 1.00 92.81 104 HIS A C 1
ATOM 861 O O . HIS A 1 104 ? 6.394 -3.008 13.071 1.00 92.81 104 HIS A O 1
ATOM 867 N N . GLU A 1 105 ? 7.474 -4.389 11.660 1.00 90.50 105 GLU A N 1
ATOM 868 C CA . GLU A 1 105 ? 8.508 -4.786 12.626 1.00 90.50 105 GLU A CA 1
ATOM 869 C C . GLU A 1 105 ? 9.321 -3.569 13.081 1.00 90.50 105 GLU A C 1
ATOM 871 O O . GLU A 1 105 ? 9.367 -3.266 14.275 1.00 90.50 105 GLU A O 1
ATOM 876 N N . HIS A 1 106 ? 9.839 -2.796 12.120 1.00 89.19 106 HIS A N 1
ATOM 877 C CA . HIS A 1 106 ? 10.529 -1.537 12.386 1.00 89.19 106 HIS A CA 1
ATOM 878 C C . HIS A 1 106 ? 9.592 -0.464 13.000 1.00 89.19 106 HIS A C 1
ATOM 880 O O . HIS A 1 106 ? 8.634 -0.032 12.344 1.00 89.19 106 HIS A O 1
ATOM 886 N N . PRO A 1 107 ? 9.873 0.057 14.217 1.00 89.75 107 PRO A N 1
ATOM 887 C CA . PRO A 1 107 ? 9.006 1.025 14.894 1.00 89.75 107 PRO A CA 1
ATOM 888 C C . PRO A 1 107 ? 8.785 2.327 14.119 1.00 89.75 107 PRO A C 1
ATOM 890 O O . PRO A 1 107 ? 7.662 2.824 14.096 1.00 89.75 107 PRO A O 1
ATOM 893 N N . LEU A 1 108 ? 9.820 2.863 13.457 1.00 88.81 108 LEU A N 1
ATOM 894 C CA . LEU A 1 108 ? 9.688 4.093 12.659 1.00 88.81 108 LEU A CA 1
ATOM 895 C C . LEU A 1 108 ? 8.699 3.932 11.498 1.00 88.81 108 LEU A C 1
ATOM 897 O O . LEU A 1 108 ? 7.862 4.804 11.295 1.00 88.81 108 LEU A O 1
ATOM 901 N N . LEU A 1 109 ? 8.734 2.801 10.784 1.00 90.69 109 LEU A N 1
ATOM 902 C CA . LEU A 1 109 ? 7.787 2.522 9.700 1.00 90.69 109 LEU A CA 1
ATOM 903 C C . LEU A 1 109 ? 6.371 2.316 10.240 1.00 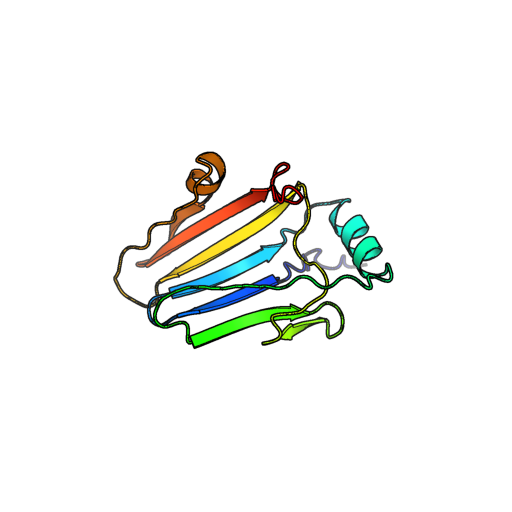90.69 109 LEU A C 1
ATOM 905 O O . LEU A 1 109 ? 5.409 2.815 9.664 1.00 90.69 109 LEU A O 1
ATOM 909 N N . ARG A 1 110 ? 6.237 1.658 11.397 1.00 92.88 110 ARG A N 1
ATOM 910 C CA . ARG A 1 110 ? 4.944 1.504 12.074 1.00 92.88 110 ARG A CA 1
ATOM 911 C C . ARG A 1 110 ? 4.331 2.852 12.455 1.00 92.88 110 ARG A C 1
ATOM 913 O O . ARG A 1 110 ? 3.148 3.068 12.228 1.00 92.88 110 ARG A O 1
ATOM 920 N N . GLN A 1 111 ? 5.131 3.746 13.031 1.00 92.75 111 GLN A N 1
ATOM 921 C CA . GLN A 1 111 ? 4.697 5.076 13.472 1.00 92.75 111 GLN A CA 1
ATOM 922 C C . GLN A 1 111 ? 4.466 6.045 12.309 1.00 92.75 111 GLN A C 1
ATOM 924 O O . GLN A 1 111 ? 3.766 7.042 12.476 1.00 92.75 111 GLN A O 1
ATOM 929 N N . ALA A 1 112 ? 5.027 5.757 11.133 1.00 94.31 112 ALA A N 1
ATOM 930 C CA . ALA A 1 112 ? 4.848 6.579 9.947 1.00 94.31 112 ALA A CA 1
ATOM 931 C C . ALA A 1 112 ? 3.422 6.520 9.379 1.00 94.31 112 ALA A C 1
ATOM 933 O O . ALA A 1 112 ? 3.036 7.435 8.652 1.00 94.31 112 ALA A O 1
ATOM 934 N N . ILE A 1 113 ? 2.643 5.482 9.710 1.00 96.75 113 ILE A N 1
ATOM 935 C CA . ILE A 1 113 ? 1.236 5.340 9.326 1.00 96.75 113 ILE A CA 1
ATOM 936 C C . ILE A 1 113 ? 0.347 5.678 10.520 1.00 96.75 113 ILE A C 1
ATOM 938 O O . ILE A 1 113 ? 0.441 5.064 11.581 1.00 96.75 113 ILE A O 1
ATOM 942 N N . SER A 1 114 ? -0.552 6.641 10.335 1.00 96.25 114 SER A N 1
ATOM 943 C CA . SER A 1 114 ? -1.399 7.166 11.406 1.00 96.25 114 SER A CA 1
ATOM 944 C C . SER A 1 114 ? -2.865 7.274 10.980 1.00 96.25 114 SER A C 1
ATOM 946 O O . SER A 1 114 ? -3.153 7.423 9.788 1.00 96.25 114 SER A O 1
ATOM 948 N N . PRO A 1 115 ? -3.815 7.177 11.927 1.00 95.88 115 PRO A N 1
ATOM 949 C CA . PRO A 1 115 ? -5.223 7.377 11.631 1.00 95.88 115 PRO A CA 1
ATOM 950 C C . PRO A 1 115 ? -5.523 8.844 11.309 1.00 95.88 115 PRO A C 1
ATOM 952 O O . PRO A 1 115 ? -5.151 9.749 12.054 1.00 95.88 115 PRO A O 1
ATOM 955 N N . VAL A 1 116 ? -6.266 9.071 10.230 1.00 95.56 116 VAL A N 1
ATOM 956 C CA . VAL A 1 116 ? -6.762 10.381 9.804 1.00 95.56 116 VAL A CA 1
ATOM 957 C C . VAL A 1 116 ? -8.280 10.309 9.689 1.00 95.56 116 VAL A C 1
ATOM 959 O O . VAL A 1 116 ? -8.824 9.453 8.992 1.00 95.56 116 VAL A O 1
ATOM 962 N N . LYS A 1 117 ? -8.979 11.214 10.378 1.00 93.44 117 LYS A N 1
ATOM 963 C CA . LYS A 1 117 ? -10.441 11.297 10.328 1.00 93.44 117 LYS A CA 1
ATOM 964 C C . LYS A 1 117 ? -10.879 12.177 9.159 1.00 93.44 117 LYS A C 1
ATOM 966 O O . LYS A 1 117 ? -10.560 13.363 9.130 1.00 93.44 117 LYS A O 1
ATOM 971 N N . ILE A 1 118 ? -11.637 11.607 8.228 1.00 88.81 118 ILE A N 1
ATOM 972 C CA . ILE A 1 118 ? -12.234 12.300 7.084 1.00 88.81 118 ILE A CA 1
ATOM 973 C C . ILE A 1 118 ? -13.749 12.106 7.163 1.00 88.81 118 ILE A C 1
ATOM 975 O O . ILE A 1 118 ? -14.268 11.008 6.970 1.00 88.81 118 ILE A O 1
ATOM 979 N N . GLY A 1 119 ? -14.471 13.177 7.496 1.00 89.44 119 GLY A N 1
ATOM 980 C CA . GLY A 1 119 ? -15.908 13.098 7.761 1.00 89.44 119 GLY A CA 1
ATOM 981 C C . GLY A 1 119 ? -16.221 12.145 8.922 1.00 89.44 119 GLY A C 1
ATOM 982 O O . GLY A 1 119 ? -15.730 12.325 10.041 1.00 89.44 119 GLY A O 1
ATOM 983 N N . SER A 1 1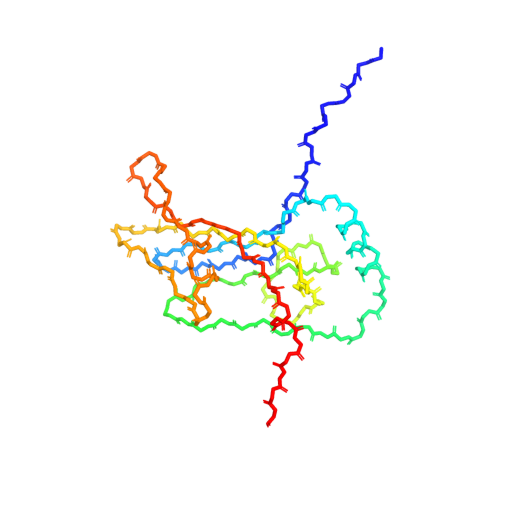20 ? -17.053 11.136 8.660 1.00 87.56 120 SER A N 1
ATOM 984 C CA . SER A 1 120 ? -17.417 10.085 9.621 1.00 87.56 120 SER A CA 1
ATOM 985 C C . SER A 1 120 ? -16.476 8.875 9.610 1.00 87.56 120 SER A C 1
ATOM 987 O O . SER A 1 120 ? -16.632 7.993 10.451 1.00 87.56 120 SER A O 1
ATOM 989 N N . GLN A 1 121 ? -15.505 8.826 8.696 1.00 89.94 121 GLN A N 1
ATOM 990 C CA . GLN A 1 121 ? -14.625 7.679 8.497 1.00 89.94 121 GLN A CA 1
ATOM 991 C C . GLN A 1 121 ? -13.214 7.967 9.020 1.00 89.94 121 GLN A C 1
ATOM 993 O O . GLN A 1 121 ? -12.721 9.093 8.943 1.00 89.94 121 GLN A O 1
ATOM 998 N N . THR A 1 122 ? -12.547 6.935 9.530 1.00 94.50 122 THR A N 1
ATOM 999 C CA . THR A 1 122 ? -11.125 6.985 9.888 1.00 94.50 122 THR A CA 1
ATOM 1000 C C . THR A 1 122 ? -10.352 6.131 8.898 1.00 94.50 122 THR A C 1
ATOM 1002 O O . THR A 1 122 ? -10.596 4.932 8.808 1.00 94.50 122 THR A O 1
ATOM 1005 N N . ILE A 1 123 ? -9.426 6.737 8.163 1.00 95.44 123 ILE A N 1
ATOM 1006 C CA . ILE A 1 123 ? -8.500 6.033 7.268 1.00 95.44 123 ILE A CA 1
ATOM 1007 C C . ILE A 1 123 ? -7.128 5.929 7.934 1.00 95.44 123 ILE A C 1
ATOM 1009 O O . ILE A 1 123 ? -6.826 6.722 8.823 1.00 95.44 123 ILE A O 1
ATOM 1013 N N . LEU A 1 124 ? -6.276 5.001 7.504 1.00 97.12 124 LEU A N 1
ATOM 1014 C CA . LEU A 1 124 ? -4.857 5.026 7.869 1.00 97.12 124 LEU A CA 1
ATOM 1015 C C . LEU A 1 124 ? -4.061 5.629 6.715 1.00 97.12 124 LEU A C 1
ATOM 1017 O O . LEU A 1 124 ? -4.247 5.244 5.562 1.00 97.12 124 LEU A O 1
ATOM 1021 N N . MET A 1 125 ? -3.183 6.581 7.015 1.00 96.06 125 MET A N 1
ATOM 1022 C CA . MET A 1 125 ? -2.366 7.244 6.005 1.00 96.06 125 MET A CA 1
ATOM 1023 C C . MET A 1 125 ? -0.987 7.596 6.553 1.00 96.06 125 MET A C 1
ATOM 1025 O O . MET A 1 125 ? -0.829 7.932 7.729 1.00 96.06 125 MET A O 1
ATOM 1029 N N . GLY A 1 126 ? 0.017 7.552 5.683 1.00 94.38 126 GLY A N 1
ATOM 1030 C CA . GLY A 1 126 ? 1.373 7.947 6.029 1.00 94.38 126 GLY A CA 1
ATOM 1031 C C . GLY A 1 126 ? 2.344 7.824 4.868 1.00 94.38 126 GLY A C 1
ATOM 1032 O O . GLY A 1 126 ? 1.944 7.462 3.764 1.00 94.38 126 GLY A O 1
ATOM 1033 N N . ASN A 1 127 ? 3.618 8.133 5.113 1.00 92.69 127 ASN A N 1
ATOM 1034 C CA . ASN A 1 127 ? 4.678 7.937 4.123 1.00 92.69 127 ASN A CA 1
ATOM 1035 C C . ASN A 1 127 ? 5.713 6.962 4.680 1.00 92.69 127 ASN A C 1
ATOM 1037 O O . ASN A 1 127 ? 6.325 7.249 5.705 1.00 92.69 127 ASN A O 1
ATOM 1041 N N . LEU A 1 128 ? 5.921 5.844 3.997 1.00 91.00 128 LEU A N 1
ATOM 1042 C CA . LEU A 1 128 ? 7.012 4.926 4.287 1.00 91.00 128 LEU A CA 1
ATOM 1043 C C . LEU A 1 128 ? 8.256 5.384 3.533 1.00 91.00 128 LEU A C 1
ATOM 1045 O O . LEU A 1 128 ? 8.196 5.681 2.340 1.00 91.00 128 LEU A O 1
ATOM 1049 N N . GLN A 1 129 ? 9.377 5.435 4.242 1.00 87.00 129 GLN A N 1
ATOM 1050 C CA . GLN A 1 129 ? 10.688 5.661 3.657 1.00 87.00 129 GLN A CA 1
ATOM 1051 C C . GLN A 1 129 ? 11.576 4.490 4.049 1.00 87.00 129 GLN A C 1
ATOM 1053 O O . GLN A 1 129 ? 11.929 4.344 5.218 1.00 87.00 129 GLN A O 1
ATOM 1058 N N . PHE A 1 130 ? 11.941 3.669 3.072 1.00 75.31 130 PHE A N 1
ATOM 1059 C CA . PHE A 1 130 ? 12.833 2.541 3.304 1.00 75.31 130 PHE A CA 1
ATOM 1060 C C . PHE A 1 130 ? 14.277 3.054 3.320 1.00 75.31 130 PHE A C 1
ATOM 1062 O O . PHE A 1 130 ? 14.836 3.418 2.282 1.00 75.31 130 PHE A O 1
ATOM 1069 N N . GLN A 1 131 ? 14.856 3.153 4.517 1.00 66.75 131 GLN A N 1
ATOM 1070 C CA . GLN A 1 131 ? 16.255 3.529 4.722 1.00 66.75 131 GLN A CA 1
ATOM 1071 C C . GLN A 1 131 ? 17.073 2.241 4.855 1.00 66.75 131 GLN A C 1
ATOM 1073 O O . GLN A 1 131 ? 16.987 1.573 5.877 1.00 66.75 131 GLN A O 1
ATOM 1078 N N . ASN A 1 132 ? 17.824 1.873 3.814 1.00 58.00 132 ASN A N 1
ATOM 1079 C CA . ASN A 1 132 ? 18.714 0.699 3.771 1.00 58.00 132 ASN A CA 1
ATOM 1080 C C . ASN A 1 132 ? 18.058 -0.679 4.043 1.00 58.00 132 ASN A C 1
ATOM 1082 O O . ASN A 1 132 ? 18.769 -1.650 4.274 1.00 58.00 132 ASN A O 1
ATOM 1086 N N . GLU A 1 133 ? 16.726 -0.792 4.005 1.00 57.16 133 GLU A N 1
ATOM 1087 C CA . GLU A 1 133 ? 16.012 -2.083 4.098 1.00 57.16 133 GLU A CA 1
ATOM 1088 C C . GLU A 1 133 ? 15.785 -2.743 2.721 1.00 57.16 133 GLU A C 1
ATOM 1090 O O . GLU A 1 133 ? 15.309 -3.872 2.641 1.00 57.16 133 GLU A O 1
ATOM 1095 N N . VAL A 1 134 ? 16.137 -2.066 1.621 1.00 52.97 134 VAL A N 1
ATOM 1096 C CA . VAL A 1 134 ? 16.051 -2.625 0.263 1.00 52.97 134 VAL A CA 1
ATOM 1097 C C . VAL A 1 134 ? 17.440 -3.123 -0.128 1.00 52.97 134 VAL A C 1
ATOM 1099 O O . VAL A 1 134 ? 18.261 -2.332 -0.558 1.00 52.97 134 VAL A O 1
ATOM 1102 N N . GLY A 1 135 ? 17.721 -4.417 0.050 1.00 47.47 135 GLY A N 1
ATOM 1103 C CA . GLY A 1 135 ? 19.001 -5.015 -0.366 1.00 47.47 135 GLY A CA 1
ATOM 1104 C C . GLY A 1 135 ? 19.645 -6.002 0.611 1.00 47.47 135 GLY A C 1
ATOM 1105 O O . GLY A 1 135 ? 20.651 -6.609 0.257 1.00 47.47 135 GLY A O 1
ATOM 1106 N N . VAL A 1 136 ? 19.082 -6.219 1.805 1.00 41.19 136 VAL A N 1
ATOM 1107 C CA . VAL A 1 136 ? 19.562 -7.272 2.716 1.00 41.19 136 VAL A CA 1
ATOM 1108 C C . VAL A 1 136 ? 18.641 -8.486 2.629 1.00 41.19 136 VAL A C 1
ATOM 1110 O O . VAL A 1 136 ? 17.559 -8.514 3.208 1.00 41.19 136 VAL A O 1
ATOM 1113 N N . HIS A 1 137 ? 19.098 -9.501 1.902 1.00 42.12 137 HIS A N 1
ATOM 1114 C CA . HIS A 1 137 ? 18.679 -10.879 2.112 1.00 42.12 137 HIS A CA 1
ATOM 1115 C C . HIS A 1 137 ? 19.831 -11.579 2.838 1.00 42.12 137 HIS A C 1
ATOM 1117 O O . HIS A 1 137 ? 20.835 -11.906 2.206 1.00 42.12 137 HIS A O 1
ATOM 1123 N N . ASP A 1 138 ? 19.715 -11.774 4.152 1.00 40.94 138 ASP A N 1
ATOM 1124 C CA . ASP A 1 138 ? 20.540 -12.779 4.824 1.00 40.94 138 ASP A CA 1
ATOM 1125 C C . ASP A 1 138 ? 20.022 -14.159 4.392 1.00 40.94 138 ASP A C 1
ATOM 1127 O O . ASP A 1 138 ? 18.831 -14.460 4.528 1.00 40.94 138 ASP A O 1
ATOM 1131 N N . PHE A 1 139 ? 20.918 -14.950 3.799 1.00 40.28 139 PHE A N 1
ATOM 1132 C CA . PHE A 1 139 ? 20.731 -16.374 3.519 1.00 40.28 139 PHE A CA 1
ATOM 1133 C C . PHE A 1 139 ? 21.020 -17.211 4.766 1.00 40.28 139 PHE A C 1
ATOM 1135 O O . PHE A 1 139 ? 21.970 -16.860 5.504 1.00 40.28 139 PHE A O 1
#

Organism: NCBI:txid2607726

Sequence (139 aa):
MASLPSGSRDDVELVKIETCDFSLVIKEKPYHERFEGLKQYWKMDFHETMRFFVQGKEVQDIQVFDLVVQKLTPSLEVRPIFFENGIYQVIIVPKTLLALSFYHEHPLLRQAISPVKIGSQTILMGNLQFQNEVGVHDF

Foldseek 3Di:
DDDDPPPPPPFAFFKWWDFPWKIKTKTFGDDPDVVVVVVVVLVDDDPDWAAADDDDPGTDAIWGQASVVRDTDSDRTHHDPDDAQTKMKMKMFTPDPDDDADDDPDPVQRVQWDWDDDPPGTIIIGIDTHHPPPPDDDD